Protein AF-A0A1A3CAV7-F1 (afdb_monomer_lite)

Structure (mmCIF, N/CA/C/O backbone):
data_AF-A0A1A3CAV7-F1
#
_entry.id   AF-A0A1A3CAV7-F1
#
loop_
_atom_site.group_PDB
_atom_site.id
_atom_site.type_symbol
_atom_site.label_atom_id
_atom_site.label_alt_id
_atom_site.label_comp_id
_atom_site.label_asym_id
_atom_site.label_entity_id
_atom_site.label_seq_id
_atom_site.pdbx_PDB_ins_code
_atom_site.Cartn_x
_atom_site.Cartn_y
_atom_site.Cartn_z
_atom_site.occupancy
_atom_site.B_iso_or_equiv
_atom_site.auth_seq_id
_atom_site.auth_comp_id
_atom_site.auth_asym_id
_atom_site.auth_atom_id
_atom_site.pdbx_PDB_model_num
ATOM 1 N N . MET A 1 1 ? 12.077 27.357 -61.822 1.00 51.44 1 MET A N 1
ATOM 2 C CA . MET A 1 1 ? 11.853 26.065 -61.141 1.00 51.44 1 MET A CA 1
ATOM 3 C C . MET A 1 1 ? 12.566 26.152 -59.803 1.00 51.44 1 MET A C 1
ATOM 5 O O . MET A 1 1 ? 13.786 26.210 -59.798 1.00 51.44 1 MET A O 1
ATOM 9 N N . THR A 1 2 ? 11.830 26.302 -58.704 1.00 53.34 2 THR A N 1
ATOM 10 C CA . THR A 1 2 ? 12.417 26.511 -57.371 1.00 53.34 2 THR A CA 1
ATOM 11 C C . THR A 1 2 ? 12.354 25.191 -56.614 1.00 53.34 2 THR A C 1
ATOM 13 O O . THR A 1 2 ? 11.265 24.726 -56.294 1.00 53.34 2 THR A O 1
ATOM 16 N N . SER A 1 3 ? 13.504 24.560 -56.380 1.00 61.09 3 SER A N 1
ATOM 17 C CA . SER A 1 3 ? 13.587 23.322 -55.601 1.00 61.09 3 SER A CA 1
ATOM 18 C C . SER A 1 3 ? 13.583 23.654 -54.111 1.00 61.09 3 SER A C 1
ATOM 20 O O . SER A 1 3 ? 14.544 24.220 -53.593 1.00 61.09 3 SER A O 1
ATOM 22 N N . THR A 1 4 ? 12.502 23.303 -53.419 1.00 71.06 4 THR A N 1
ATOM 23 C CA . THR A 1 4 ? 12.422 23.360 -51.956 1.00 71.06 4 THR A CA 1
ATOM 24 C C . THR A 1 4 ? 13.289 22.248 -51.374 1.00 71.06 4 THR A C 1
ATOM 26 O O . THR A 1 4 ? 12.948 21.072 -51.473 1.00 71.06 4 THR A O 1
ATOM 29 N N . ASN A 1 5 ? 14.431 22.609 -50.790 1.00 73.25 5 ASN A N 1
ATOM 30 C CA . ASN A 1 5 ? 15.290 21.677 -50.067 1.00 73.25 5 ASN A CA 1
ATOM 31 C C . ASN A 1 5 ? 14.839 21.645 -48.599 1.00 73.25 5 ASN A C 1
ATOM 33 O O . ASN A 1 5 ? 15.163 22.543 -47.822 1.00 73.25 5 ASN A O 1
ATOM 37 N N . THR A 1 6 ? 14.012 20.663 -48.239 1.00 79.69 6 THR A N 1
ATOM 38 C CA . THR A 1 6 ? 13.597 20.447 -46.848 1.00 79.69 6 THR A CA 1
ATOM 39 C C . THR A 1 6 ? 14.679 19.638 -46.128 1.00 79.69 6 THR A C 1
ATOM 41 O O . THR A 1 6 ? 15.003 18.541 -46.588 1.00 79.69 6 THR A O 1
ATOM 44 N N . PRO A 1 7 ? 15.243 20.137 -45.012 1.00 79.88 7 PRO A N 1
ATOM 45 C CA . PRO A 1 7 ? 16.264 19.405 -44.277 1.00 79.88 7 PRO A CA 1
ATOM 46 C C . PRO A 1 7 ? 15.697 18.096 -43.697 1.00 79.88 7 PRO A C 1
ATOM 48 O O . PRO A 1 7 ? 14.523 18.055 -43.314 1.00 79.88 7 PRO A O 1
ATOM 51 N N . PRO A 1 8 ? 16.510 17.026 -43.609 1.00 80.19 8 PRO A N 1
ATOM 52 C CA . PRO A 1 8 ? 16.079 15.756 -43.037 1.00 80.19 8 PRO A CA 1
ATOM 53 C C . PRO A 1 8 ? 15.606 15.931 -41.592 1.00 80.19 8 PRO A C 1
ATOM 55 O O . PRO A 1 8 ? 16.220 16.661 -40.811 1.00 80.19 8 PRO A O 1
ATOM 58 N N . ALA A 1 9 ? 14.526 15.239 -41.227 1.00 81.75 9 ALA A N 1
ATOM 59 C CA . ALA A 1 9 ? 14.020 15.235 -39.860 1.00 81.75 9 ALA A CA 1
ATOM 60 C C . ALA A 1 9 ? 15.075 14.686 -38.883 1.00 81.75 9 ALA A C 1
ATOM 62 O O . ALA A 1 9 ? 15.765 13.708 -39.179 1.00 81.75 9 ALA A O 1
ATOM 63 N N . ALA A 1 10 ? 15.186 15.317 -37.710 1.00 83.06 10 ALA A N 1
ATOM 64 C CA . ALA A 1 10 ? 16.113 14.892 -36.669 1.00 83.06 10 ALA A CA 1
ATOM 65 C C . ALA A 1 10 ? 15.780 13.468 -36.176 1.00 83.06 10 ALA A C 1
ATOM 67 O O . ALA A 1 10 ? 14.600 13.112 -36.083 1.00 83.06 10 ALA A O 1
ATOM 68 N N . PRO A 1 11 ? 16.794 12.651 -35.840 1.00 83.44 11 PRO A N 1
ATOM 69 C CA . PRO A 1 11 ? 16.563 11.302 -35.347 1.00 83.44 11 PRO A CA 1
ATOM 70 C C . PRO A 1 11 ? 15.804 11.322 -34.009 1.00 83.44 11 PRO A C 1
ATOM 72 O O . PRO A 1 11 ? 16.000 12.233 -33.196 1.00 83.44 11 PRO A O 1
ATOM 75 N N . PRO A 1 12 ? 14.946 10.317 -33.757 1.00 81.94 12 PRO A N 1
ATOM 76 C CA . PRO A 1 12 ? 14.191 10.227 -32.517 1.00 81.94 12 PRO A CA 1
ATOM 77 C C . PRO A 1 12 ? 15.129 10.089 -31.305 1.00 81.94 12 PRO A C 1
ATOM 79 O O . PRO A 1 12 ? 16.187 9.458 -31.407 1.00 81.94 12 PRO A O 1
ATOM 82 N N . PRO A 1 13 ? 14.753 10.655 -30.143 1.00 84.12 13 PRO A N 1
ATOM 83 C CA . PRO A 1 13 ? 15.582 10.595 -28.951 1.00 84.12 13 PRO A CA 1
ATOM 84 C C . PRO A 1 13 ? 15.742 9.146 -28.455 1.00 84.12 13 PRO A C 1
ATOM 86 O O . PRO A 1 13 ? 14.815 8.339 -28.571 1.00 84.12 13 PRO A O 1
ATOM 89 N N . PRO A 1 14 ? 16.897 8.802 -27.860 1.00 83.50 14 PRO A N 1
ATOM 90 C CA . PRO A 1 14 ? 17.146 7.461 -27.352 1.00 83.50 14 PRO A CA 1
ATOM 91 C C . PRO A 1 14 ? 16.186 7.112 -26.208 1.00 83.50 14 PRO A C 1
ATOM 93 O O . PRO A 1 14 ? 16.001 7.879 -25.260 1.00 83.50 14 PRO A O 1
ATOM 96 N N . ALA A 1 15 ? 15.592 5.919 -26.277 1.00 82.94 15 ALA A N 1
ATOM 97 C CA . ALA A 1 15 ? 14.697 5.415 -25.243 1.00 82.94 15 ALA A CA 1
ATOM 98 C C . ALA A 1 15 ? 15.462 5.169 -23.931 1.00 82.94 15 ALA A C 1
ATOM 100 O O . ALA A 1 15 ? 16.437 4.413 -23.896 1.00 82.94 15 ALA A O 1
ATOM 101 N N . ARG A 1 16 ? 15.003 5.778 -22.830 1.00 82.56 16 ARG A N 1
ATOM 102 C CA . ARG A 1 16 ? 15.568 5.543 -21.494 1.00 82.56 16 ARG A CA 1
ATOM 103 C C . ARG A 1 16 ? 15.116 4.172 -21.000 1.00 82.56 16 ARG A C 1
ATOM 105 O O . ARG A 1 16 ? 13.947 3.972 -20.691 1.00 82.56 16 ARG A O 1
ATOM 112 N N . ARG A 1 17 ? 16.045 3.221 -20.936 1.00 83.88 17 ARG A N 1
ATOM 113 C CA . ARG A 1 17 ? 15.803 1.893 -20.364 1.00 83.88 17 ARG A CA 1
ATOM 114 C C . ARG A 1 17 ? 16.171 1.924 -18.886 1.00 83.88 17 ARG A C 1
ATOM 116 O O . ARG A 1 17 ? 17.290 2.290 -18.536 1.00 83.88 17 ARG A O 1
ATOM 123 N N . HIS A 1 18 ? 15.228 1.573 -18.022 1.00 84.19 18 HIS A N 1
ATOM 124 C CA . HIS A 1 18 ? 15.480 1.448 -16.590 1.00 84.19 18 HIS A CA 1
ATOM 125 C C . HIS A 1 18 ? 15.964 0.036 -16.267 1.00 84.19 18 HIS A C 1
ATOM 127 O O . HIS A 1 18 ? 15.470 -0.941 -16.827 1.00 84.19 18 HIS A O 1
ATOM 133 N N . SER A 1 19 ? 16.951 -0.066 -15.375 1.00 84.31 19 SER A N 1
ATOM 134 C CA . SER A 1 19 ? 17.439 -1.357 -14.889 1.00 84.31 19 SER A CA 1
ATOM 135 C C . SER A 1 19 ? 16.353 -2.038 -14.058 1.00 84.31 19 SER A C 1
ATOM 137 O O . SER A 1 19 ? 15.740 -1.397 -13.202 1.00 84.31 19 SER A O 1
ATOM 139 N N . THR A 1 20 ? 16.150 -3.342 -14.262 1.00 90.50 20 THR A N 1
ATOM 140 C CA . THR A 1 20 ? 15.205 -4.157 -13.482 1.00 90.50 20 THR A CA 1
ATOM 141 C C . THR A 1 20 ? 15.437 -4.004 -11.982 1.00 90.50 20 THR A C 1
ATOM 143 O O . THR A 1 20 ? 14.480 -3.895 -11.224 1.00 90.50 20 THR A O 1
ATOM 146 N N . GLY A 1 21 ? 16.698 -3.900 -11.549 1.00 90.94 21 GLY A N 1
ATOM 147 C CA . GLY A 1 21 ? 17.030 -3.692 -10.138 1.00 90.94 21 GLY A CA 1
ATOM 148 C C . GLY A 1 21 ? 16.480 -2.378 -9.577 1.00 90.94 21 GLY A C 1
ATOM 149 O O . GLY A 1 21 ? 16.001 -2.351 -8.449 1.00 90.94 21 GLY A O 1
ATOM 150 N N . VAL A 1 22 ? 16.468 -1.306 -10.376 1.00 93.50 22 VAL A N 1
ATOM 151 C CA . VAL A 1 22 ? 15.898 -0.010 -9.968 1.00 93.50 22 VAL A CA 1
ATOM 152 C C . VAL A 1 22 ? 14.382 -0.109 -9.843 1.00 93.50 22 VAL A C 1
ATOM 154 O O . VAL A 1 22 ? 13.818 0.397 -8.879 1.00 93.50 22 VAL A O 1
ATOM 157 N N . VAL A 1 23 ? 13.723 -0.798 -10.776 1.00 93.56 23 VAL A N 1
ATOM 158 C CA . VAL A 1 23 ? 12.266 -1.002 -10.734 1.00 93.56 23 VAL A CA 1
ATOM 159 C C . VAL A 1 23 ? 11.870 -1.833 -9.513 1.00 93.56 23 VAL A C 1
ATOM 161 O O . VAL A 1 23 ? 10.962 -1.453 -8.776 1.00 93.56 23 VAL A O 1
ATOM 164 N N . VAL A 1 24 ? 12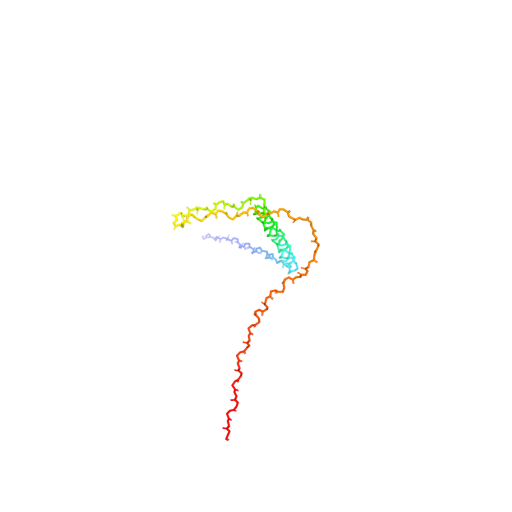.583 -2.931 -9.257 1.00 95.56 24 VAL A N 1
ATOM 165 C CA . VAL A 1 24 ? 12.345 -3.793 -8.091 1.00 95.56 24 VAL A CA 1
ATOM 166 C C . VAL A 1 24 ? 12.630 -3.043 -6.788 1.00 95.56 24 VAL A C 1
ATOM 168 O O . VAL A 1 24 ? 11.824 -3.102 -5.861 1.00 95.56 24 VAL A O 1
ATOM 171 N N . GLY A 1 25 ? 13.730 -2.289 -6.725 1.00 96.50 25 GLY A N 1
ATOM 172 C CA . GLY A 1 25 ? 14.079 -1.476 -5.560 1.00 96.50 25 GLY A CA 1
ATOM 173 C C . GLY A 1 25 ? 13.034 -0.400 -5.263 1.00 96.50 25 GLY A C 1
ATOM 174 O O . GLY A 1 25 ? 12.597 -0.269 -4.121 1.00 96.50 25 GLY A O 1
ATOM 175 N N . ALA A 1 26 ? 12.571 0.317 -6.290 1.00 95.75 26 ALA A N 1
ATOM 176 C CA . ALA A 1 26 ? 11.504 1.304 -6.152 1.00 95.75 26 ALA A CA 1
ATOM 177 C C . ALA A 1 26 ? 10.185 0.662 -5.689 1.00 95.75 26 ALA A C 1
ATOM 179 O O . ALA A 1 26 ? 9.507 1.211 -4.821 1.00 95.75 26 ALA A O 1
ATOM 180 N N . GLY A 1 27 ? 9.851 -0.523 -6.212 1.00 95.94 27 GLY A N 1
ATOM 181 C CA . GLY A 1 27 ? 8.680 -1.288 -5.782 1.00 95.94 27 GLY A CA 1
ATOM 182 C C . GLY A 1 27 ? 8.741 -1.683 -4.304 1.00 95.94 27 GLY A C 1
ATOM 183 O O . GLY A 1 27 ? 7.784 -1.454 -3.568 1.00 95.94 27 GLY A O 1
ATOM 184 N N . LEU A 1 28 ? 9.879 -2.213 -3.846 1.00 97.38 28 LEU A N 1
ATOM 185 C CA . LEU A 1 28 ? 10.081 -2.586 -2.441 1.00 97.38 28 LEU A CA 1
ATOM 186 C C . LEU A 1 28 ? 10.050 -1.377 -1.503 1.00 97.38 28 LEU A C 1
ATOM 188 O O . LEU A 1 28 ? 9.426 -1.444 -0.444 1.00 97.38 28 LEU A O 1
ATOM 192 N N . ALA A 1 29 ? 10.676 -0.268 -1.896 1.00 97.38 29 ALA A N 1
ATOM 193 C CA . ALA A 1 29 ? 10.641 0.967 -1.120 1.00 97.38 29 ALA A CA 1
ATOM 194 C C . ALA A 1 29 ? 9.206 1.504 -0.987 1.00 97.38 29 ALA A C 1
ATOM 196 O O . ALA A 1 29 ? 8.772 1.847 0.114 1.00 97.38 29 ALA A O 1
ATOM 197 N N . GLY A 1 30 ? 8.448 1.515 -2.089 1.00 96.50 30 GLY A N 1
ATOM 198 C CA . GLY A 1 30 ? 7.036 1.897 -2.084 1.00 96.50 30 GLY A CA 1
ATOM 199 C C . GLY A 1 30 ? 6.184 0.981 -1.205 1.00 96.50 30 GLY A C 1
ATOM 200 O O . GLY A 1 30 ? 5.360 1.469 -0.433 1.00 96.50 30 GLY A O 1
ATOM 201 N N . LEU A 1 31 ? 6.420 -0.333 -1.256 1.00 97.31 31 LEU A N 1
ATOM 202 C CA . LEU A 1 31 ? 5.720 -1.307 -0.419 1.00 97.31 31 LEU A CA 1
ATOM 203 C C . LEU A 1 31 ? 6.003 -1.086 1.070 1.00 97.31 31 LEU A C 1
ATOM 205 O O . LEU A 1 31 ? 5.067 -1.062 1.868 1.00 97.31 31 LEU A O 1
ATOM 209 N N . ALA A 1 32 ? 7.266 -0.883 1.447 1.00 97.50 32 ALA A N 1
ATOM 210 C CA . ALA A 1 32 ? 7.643 -0.619 2.834 1.00 97.50 32 ALA A CA 1
ATOM 211 C C . ALA A 1 32 ? 7.001 0.675 3.359 1.00 97.50 32 ALA A C 1
ATOM 213 O O . ALA A 1 32 ? 6.448 0.696 4.460 1.00 97.50 32 ALA A O 1
ATOM 214 N N . LEU A 1 33 ? 7.015 1.737 2.548 1.00 97.50 33 LEU A N 1
ATOM 215 C CA . LEU A 1 33 ? 6.404 3.014 2.907 1.00 97.50 33 LEU A CA 1
ATOM 216 C C . LEU A 1 33 ? 4.877 2.897 3.036 1.00 97.50 33 LEU A C 1
ATOM 218 O O . LEU A 1 33 ? 4.297 3.404 3.996 1.00 97.50 33 LEU A O 1
ATOM 222 N N . GLY A 1 34 ? 4.229 2.187 2.109 1.00 96.00 34 GLY A N 1
ATOM 223 C CA . GLY A 1 34 ? 2.791 1.921 2.155 1.00 96.00 34 GLY A CA 1
ATOM 224 C C . GLY A 1 34 ? 2.387 1.104 3.383 1.00 96.00 34 GLY A C 1
ATOM 225 O O . GLY A 1 34 ? 1.410 1.442 4.051 1.00 96.00 34 GLY A O 1
ATOM 226 N N . ALA A 1 35 ? 3.168 0.079 3.731 1.00 96.25 35 ALA A N 1
ATOM 227 C CA . ALA A 1 35 ? 2.941 -0.724 4.929 1.00 96.25 35 ALA A CA 1
ATOM 228 C C . ALA A 1 35 ? 3.065 0.115 6.212 1.00 96.25 35 ALA A C 1
ATOM 230 O O . ALA A 1 35 ? 2.198 0.037 7.084 1.00 96.25 35 ALA A O 1
ATOM 231 N N . ALA A 1 36 ? 4.093 0.964 6.307 1.00 95.50 36 ALA A N 1
ATOM 232 C CA . ALA A 1 36 ? 4.270 1.871 7.439 1.00 95.50 36 ALA A CA 1
ATOM 23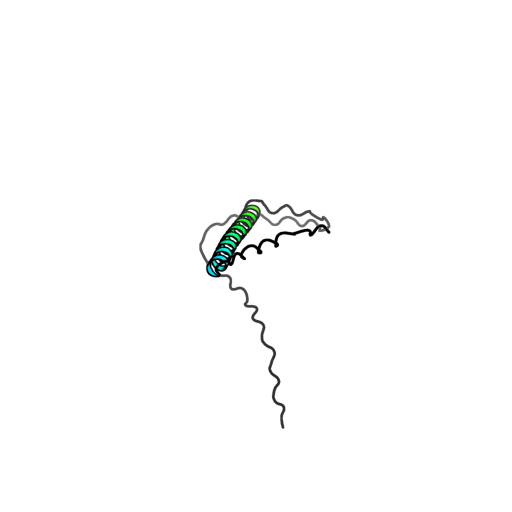3 C C . ALA A 1 36 ? 3.100 2.861 7.568 1.00 95.50 36 ALA A C 1
ATOM 235 O O . ALA A 1 36 ? 2.572 3.057 8.664 1.00 95.50 36 ALA A O 1
ATOM 236 N N . ALA A 1 37 ? 2.649 3.437 6.450 1.00 95.50 37 ALA A N 1
ATOM 237 C CA . ALA A 1 37 ? 1.503 4.341 6.431 1.00 95.50 37 ALA A CA 1
ATOM 238 C C . ALA A 1 37 ? 0.209 3.638 6.876 1.00 95.50 37 ALA A C 1
ATOM 240 O O . ALA A 1 37 ? -0.509 4.156 7.731 1.00 95.50 37 ALA A O 1
ATOM 241 N N . ALA A 1 38 ? -0.072 2.439 6.359 1.00 95.88 38 ALA A N 1
ATOM 242 C CA . ALA A 1 38 ? -1.250 1.662 6.746 1.00 95.88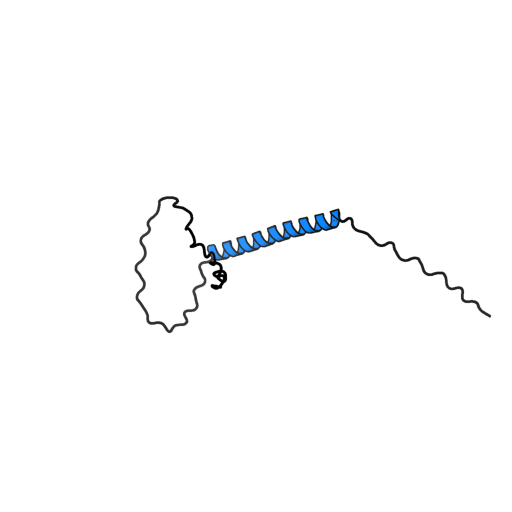 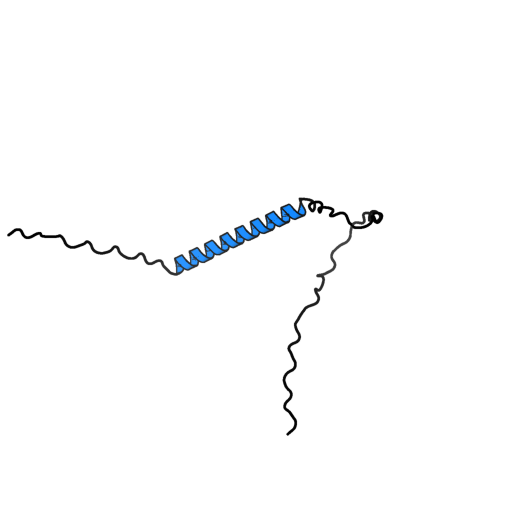38 ALA A CA 1
ATOM 243 C C . ALA A 1 38 ? -1.235 1.293 8.238 1.00 95.88 38 ALA A C 1
ATOM 245 O O . ALA A 1 38 ? -2.261 1.406 8.917 1.00 95.88 38 ALA A O 1
ATOM 246 N N . PHE A 1 39 ? -0.072 0.900 8.764 1.00 92.19 39 PHE A N 1
ATOM 247 C CA . PHE A 1 39 ? 0.093 0.605 10.184 1.00 92.19 39 PHE A CA 1
ATOM 248 C C . PHE A 1 39 ? -0.145 1.848 11.049 1.00 92.19 39 PHE A C 1
ATOM 250 O O . PHE A 1 39 ? -0.889 1.775 12.026 1.00 92.19 39 PHE A O 1
ATOM 257 N N . ALA A 1 40 ? 0.407 3.001 10.660 1.00 95.44 40 ALA A N 1
ATOM 258 C CA . ALA A 1 40 ? 0.197 4.264 11.365 1.00 95.44 40 ALA A CA 1
ATOM 259 C C . ALA A 1 40 ? -1.283 4.678 11.377 1.00 95.44 40 ALA A C 1
ATOM 261 O O . ALA A 1 40 ? -1.812 5.027 12.431 1.00 95.44 40 ALA A O 1
ATOM 262 N N . VAL A 1 41 ? -1.976 4.582 10.237 1.00 94.94 41 VAL A N 1
ATOM 263 C CA . VAL A 1 41 ? -3.413 4.891 10.146 1.00 94.94 41 VAL A CA 1
ATOM 264 C C . VAL A 1 41 ? -4.228 3.937 11.017 1.00 94.94 41 VAL A C 1
ATOM 266 O O . VAL A 1 41 ? -5.077 4.381 11.785 1.00 94.94 41 VAL A O 1
ATOM 269 N N . THR A 1 42 ? -3.954 2.636 10.952 1.00 90.19 42 THR A N 1
ATOM 270 C CA . THR A 1 42 ? -4.682 1.629 11.740 1.00 90.19 42 THR A CA 1
ATOM 271 C C . THR A 1 42 ? -4.449 1.819 13.239 1.00 90.19 42 THR A C 1
ATOM 273 O O . THR A 1 42 ? -5.404 1.823 14.017 1.00 90.19 42 THR A O 1
ATOM 276 N N . GLY A 1 43 ? -3.197 2.045 13.644 1.00 88.69 43 GLY A N 1
ATOM 277 C CA . GLY A 1 43 ? -2.833 2.346 15.027 1.00 88.69 43 GLY A CA 1
ATOM 278 C C . GLY A 1 43 ? -3.488 3.633 15.528 1.00 88.69 43 GLY A C 1
ATOM 279 O O . GLY A 1 43 ? -4.004 3.668 16.646 1.00 88.69 43 GLY A O 1
ATOM 280 N N . LEU A 1 44 ? -3.558 4.667 14.687 1.00 89.31 44 LEU A N 1
ATOM 281 C CA . LEU A 1 44 ? -4.252 5.912 15.007 1.00 89.31 44 LEU A CA 1
ATOM 282 C C . LEU A 1 44 ? -5.761 5.695 15.172 1.00 89.31 44 LEU A C 1
ATOM 284 O O . LEU A 1 44 ? -6.331 6.146 16.162 1.00 89.31 44 LEU A O 1
ATOM 288 N N . VAL A 1 45 ? -6.410 4.969 14.257 1.00 84.00 45 VAL A N 1
ATOM 289 C CA . VAL A 1 45 ? -7.849 4.655 14.342 1.00 84.00 45 VAL A CA 1
ATOM 290 C C . VAL A 1 45 ? -8.158 3.867 15.610 1.00 84.00 45 VAL A C 1
ATOM 292 O O . VAL A 1 45 ? -9.115 4.190 16.314 1.00 84.00 45 VAL A O 1
ATOM 295 N N . PHE A 1 46 ? -7.341 2.865 15.933 1.00 82.38 46 PHE A N 1
ATOM 296 C CA . PHE A 1 46 ? -7.474 2.115 17.177 1.00 82.38 46 PHE A CA 1
ATOM 297 C C . PHE A 1 46 ? -7.324 3.032 18.394 1.00 82.38 46 PHE A C 1
ATOM 299 O O . PHE A 1 46 ? -8.159 2.999 19.293 1.00 82.38 46 PHE A O 1
ATOM 306 N N . THR A 1 47 ? -6.323 3.913 18.384 1.00 80.19 47 THR A N 1
ATOM 307 C CA . THR A 1 47 ? -6.107 4.893 19.457 1.00 80.19 47 THR A CA 1
ATOM 308 C C . THR A 1 47 ? -7.324 5.795 19.640 1.00 80.19 47 THR A C 1
ATOM 310 O O . THR A 1 47 ? -7.796 5.955 20.760 1.00 80.19 47 THR A O 1
ATOM 313 N N . VAL A 1 48 ? -7.901 6.314 18.554 1.00 79.62 48 VAL A N 1
ATOM 314 C CA . VAL A 1 48 ? -9.130 7.120 18.595 1.00 79.62 48 VAL A CA 1
ATOM 315 C C . VAL A 1 48 ? -10.295 6.311 19.168 1.00 79.62 48 VAL A C 1
ATOM 317 O O . VAL A 1 48 ? -11.025 6.823 20.003 1.00 79.62 48 VAL A O 1
ATOM 320 N N . ARG A 1 49 ? -10.470 5.045 18.774 1.00 76.38 49 ARG A N 1
ATOM 321 C CA . ARG A 1 49 ? -11.552 4.183 19.288 1.00 76.38 49 ARG A CA 1
ATOM 322 C C . ARG A 1 49 ? -11.392 3.796 20.756 1.00 76.38 49 ARG A C 1
ATOM 324 O O . ARG A 1 49 ? -12.397 3.548 21.409 1.00 76.38 49 ARG A O 1
ATOM 331 N N . VAL A 1 50 ? -10.160 3.699 21.245 1.00 73.25 50 VAL A N 1
ATOM 332 C CA . VAL A 1 50 ? -9.880 3.365 22.647 1.00 73.25 50 VAL A CA 1
ATOM 333 C C . VAL A 1 50 ? -9.964 4.604 23.531 1.00 73.25 50 VAL A C 1
ATOM 335 O O . VAL A 1 50 ? -10.452 4.520 24.654 1.00 73.25 50 VAL A O 1
ATOM 338 N N . GLN A 1 51 ? -9.491 5.749 23.039 1.00 75.88 51 GLN A N 1
ATOM 339 C CA . GLN A 1 51 ? -9.476 6.986 23.815 1.00 75.88 51 GLN A CA 1
ATOM 340 C C . GLN A 1 51 ? -10.815 7.717 23.785 1.00 75.88 51 GLN A C 1
ATOM 342 O O . GLN A 1 51 ? -11.183 8.329 24.786 1.00 75.88 51 GLN A O 1
ATOM 347 N N . LEU A 1 52 ? -11.554 7.670 22.672 1.00 65.44 52 LEU A N 1
ATOM 348 C CA . LEU A 1 52 ? -12.911 8.196 22.654 1.00 65.44 52 LEU A CA 1
ATOM 349 C C . LEU A 1 52 ? -13.860 7.123 23.193 1.00 65.44 52 LEU A C 1
ATOM 351 O O . LEU A 1 52 ? -13.895 6.018 22.647 1.00 65.44 52 LEU A O 1
ATOM 355 N N . PRO A 1 53 ? -14.670 7.450 24.216 1.00 71.69 53 PRO A N 1
ATOM 356 C CA . PRO A 1 53 ? -15.777 6.605 24.625 1.00 71.69 53 PRO A CA 1
ATOM 357 C C . PRO A 1 53 ? -16.613 6.211 23.401 1.00 71.69 53 PRO A C 1
ATOM 359 O O . PRO A 1 53 ? -16.773 7.038 22.491 1.00 71.69 53 PRO A O 1
ATOM 362 N N . PRO A 1 54 ? -17.160 4.980 23.357 1.00 71.69 54 PRO A N 1
ATOM 363 C CA . PRO A 1 54 ? -18.082 4.586 22.306 1.00 71.69 54 PRO A CA 1
ATOM 364 C C . PRO A 1 54 ? -19.131 5.686 22.135 1.00 71.69 54 PRO A C 1
ATOM 366 O O . PRO A 1 54 ? -19.698 6.124 23.144 1.00 71.69 54 PRO A O 1
ATOM 369 N N . PRO A 1 55 ? -19.364 6.179 20.905 1.00 69.25 55 PRO A N 1
ATOM 370 C CA . PRO A 1 55 ? -20.365 7.206 20.699 1.00 69.25 55 PRO A CA 1
ATOM 371 C C . PRO A 1 55 ? -21.689 6.688 21.271 1.00 69.25 55 PRO A C 1
ATOM 373 O O . PRO A 1 55 ? -22.050 5.539 20.990 1.00 69.25 55 PRO A O 1
ATOM 376 N N . PRO A 1 56 ? -22.389 7.486 22.095 1.00 73.62 56 PRO A N 1
ATOM 377 C CA . PRO A 1 56 ? -23.688 7.102 22.613 1.00 73.62 56 PRO A CA 1
ATOM 378 C C . PRO A 1 56 ? -24.580 6.726 21.433 1.00 73.62 56 PRO A C 1
ATOM 380 O O . PRO A 1 56 ? -24.812 7.543 20.540 1.00 73.62 56 PRO A O 1
ATOM 383 N N . TYR A 1 57 ? -25.020 5.469 21.385 1.00 57.41 57 TYR A N 1
ATOM 384 C CA . TYR A 1 57 ? -25.874 5.013 20.298 1.00 57.41 57 TYR A CA 1
ATOM 385 C C . TYR A 1 57 ? -27.169 5.831 20.296 1.00 57.41 57 TYR A C 1
ATOM 387 O O . TYR A 1 57 ? -27.737 6.057 21.376 1.00 57.41 57 TYR A O 1
ATOM 395 N N . PRO A 1 58 ? -27.661 6.252 19.113 1.00 67.56 58 PRO A N 1
ATOM 396 C CA . PRO A 1 58 ? -28.980 6.847 19.007 1.00 67.56 58 PRO A CA 1
ATOM 397 C C . PRO A 1 58 ? -29.990 5.856 19.582 1.00 67.56 58 PRO A C 1
ATOM 399 O O . PRO A 1 58 ? -30.141 4.732 19.102 1.00 67.56 58 PRO A O 1
ATOM 402 N N . GLN A 1 59 ? -30.634 6.276 20.667 1.00 66.38 59 GLN A N 1
ATOM 403 C CA . GLN A 1 59 ? -31.697 5.535 21.319 1.00 66.38 59 GLN A CA 1
ATOM 404 C C . GLN A 1 59 ? -32.903 5.602 20.372 1.00 66.38 59 GLN A C 1
ATOM 406 O O . GLN A 1 59 ? -33.721 6.518 20.464 1.00 66.38 59 GLN A O 1
ATOM 411 N N . PHE A 1 60 ? -33.012 4.681 19.415 1.00 53.09 60 PHE A N 1
ATOM 412 C CA . PHE A 1 60 ? -34.279 4.473 18.717 1.00 53.09 60 PHE A CA 1
ATOM 413 C C . PHE A 1 60 ? -35.233 3.827 19.722 1.00 53.09 60 PHE A C 1
ATOM 415 O O . PHE A 1 60 ? -35.299 2.612 19.882 1.00 53.09 60 PHE A O 1
ATOM 422 N N . SER A 1 61 ? -35.878 4.695 20.499 1.00 56.69 61 SER A N 1
ATOM 423 C CA . SER A 1 61 ? -36.757 4.343 21.601 1.00 56.69 61 SER A CA 1
ATOM 424 C C . SER A 1 61 ? -37.993 3.626 21.067 1.00 56.69 61 SER A C 1
ATOM 426 O O . SER A 1 61 ? -38.887 4.237 20.486 1.00 56.69 61 SER A O 1
ATOM 428 N N . SER A 1 62 ? -38.026 2.306 21.232 1.00 57.12 62 SER A N 1
ATOM 429 C CA . SER A 1 62 ? -39.243 1.480 21.195 1.00 57.12 62 SER A CA 1
ATOM 430 C C . SER A 1 62 ? -39.100 0.218 22.058 1.00 57.12 62 SER A C 1
ATOM 432 O O . SER A 1 62 ? -39.806 -0.762 21.846 1.00 57.12 62 SER A O 1
ATOM 434 N N . THR A 1 63 ? -38.186 0.210 23.033 1.00 58.00 63 THR A N 1
ATOM 435 C CA . THR A 1 63 ? -37.992 -0.929 23.941 1.00 58.00 63 THR A CA 1
ATOM 436 C C . THR A 1 63 ? -38.328 -0.531 25.379 1.00 58.00 63 THR A C 1
ATOM 438 O O . THR A 1 63 ? -37.794 0.475 25.851 1.00 58.00 63 THR A O 1
ATOM 441 N N . PRO A 1 64 ? -39.212 -1.279 26.072 1.00 54.28 64 PRO A N 1
ATOM 442 C CA . PRO A 1 64 ? -39.648 -0.975 27.432 1.00 54.28 64 PRO A CA 1
ATOM 443 C C . PRO A 1 64 ? -38.471 -0.825 28.398 1.00 54.28 64 PRO A C 1
ATOM 445 O O . PRO A 1 64 ? -37.506 -1.585 28.343 1.00 54.28 64 PRO A O 1
ATOM 448 N N . SER A 1 65 ? -38.581 0.161 29.288 1.00 51.34 65 SER A N 1
ATOM 449 C CA . SER A 1 65 ? -37.598 0.480 30.322 1.00 51.34 65 SER A CA 1
ATOM 450 C C . SER A 1 65 ? -37.427 -0.701 31.285 1.00 51.34 65 SER A C 1
ATOM 452 O O . SER A 1 65 ? -38.289 -0.949 32.127 1.00 51.34 65 SER A O 1
ATOM 454 N N . TYR A 1 66 ? -36.325 -1.440 31.155 1.00 54.47 66 TYR A N 1
ATOM 455 C CA . TYR A 1 66 ? -35.857 -2.348 32.200 1.00 54.47 66 TYR A CA 1
ATOM 456 C C . TYR A 1 66 ? -34.944 -1.575 33.161 1.00 54.47 66 TYR A C 1
ATOM 458 O O . TYR A 1 66 ? -34.159 -0.736 32.707 1.00 54.47 66 TYR A O 1
ATOM 466 N N . PRO A 1 67 ? -35.028 -1.828 34.480 1.00 59.06 67 PRO A N 1
ATOM 467 C CA . PRO A 1 67 ? -34.162 -1.168 35.446 1.00 59.06 67 PRO A CA 1
ATOM 468 C C . PRO A 1 67 ? -32.687 -1.502 35.164 1.00 59.06 67 PRO A C 1
ATOM 470 O O . PRO A 1 67 ? -32.380 -2.624 34.747 1.00 59.06 67 PRO A O 1
ATOM 473 N N . PRO A 1 68 ? -31.769 -0.543 35.377 1.00 64.12 68 PRO A N 1
ATOM 474 C CA . PRO A 1 68 ? -30.354 -0.754 35.114 1.00 64.12 68 PRO A CA 1
ATOM 475 C C . PRO A 1 68 ? -29.800 -1.874 36.011 1.00 64.12 68 PRO A C 1
ATOM 477 O O . PRO A 1 68 ? -30.161 -1.945 37.191 1.00 64.12 68 PRO A O 1
ATOM 480 N N . PRO A 1 69 ? -28.917 -2.745 35.488 1.00 60.66 69 PRO A N 1
ATOM 481 C CA . PRO A 1 69 ? -28.228 -3.725 36.314 1.00 60.66 69 PRO A CA 1
ATOM 482 C C . PRO A 1 69 ? -27.348 -3.013 37.361 1.00 60.66 69 PRO A C 1
ATOM 484 O O . PRO A 1 69 ? -26.817 -1.932 37.085 1.00 60.66 69 PRO A O 1
ATOM 487 N N . PRO A 1 70 ? -27.193 -3.589 38.567 1.00 55.72 70 PRO A N 1
ATOM 488 C CA . PRO A 1 70 ? -26.404 -2.983 39.633 1.00 55.72 70 PRO A CA 1
ATOM 489 C C . PRO A 1 70 ? -24.924 -2.843 39.230 1.00 55.72 70 PRO A C 1
ATOM 491 O O . PRO A 1 70 ? -24.423 -3.649 38.440 1.00 55.72 70 PRO A O 1
ATOM 494 N N . PRO A 1 71 ? -24.205 -1.838 39.766 1.00 51.09 71 PRO A N 1
ATOM 495 C CA . PRO A 1 71 ? -22.804 -1.606 39.433 1.00 51.09 71 PRO A CA 1
ATOM 496 C C . PRO A 1 71 ? -21.951 -2.816 39.830 1.00 51.09 71 PRO A C 1
ATOM 498 O O . PRO A 1 71 ? -21.981 -3.263 40.976 1.00 51.09 71 PRO A O 1
ATOM 501 N N . ALA A 1 72 ? -21.178 -3.344 38.879 1.00 55.66 72 ALA A N 1
ATOM 502 C CA . ALA A 1 72 ? -20.184 -4.369 39.159 1.00 55.66 72 ALA A CA 1
ATOM 503 C C . ALA A 1 72 ? -19.089 -3.767 40.053 1.00 55.66 72 ALA A C 1
ATOM 505 O O . ALA A 1 72 ? -18.356 -2.867 39.639 1.00 55.66 72 ALA A O 1
ATOM 506 N N . SER A 1 73 ? -19.010 -4.243 41.296 1.00 44.12 73 SER A N 1
ATOM 507 C CA . SER A 1 73 ? -17.970 -3.868 42.249 1.00 44.12 73 SER A CA 1
ATOM 508 C C . SER A 1 73 ? -16.579 -4.115 41.667 1.00 44.12 73 SER A C 1
ATOM 510 O O . SER A 1 73 ? -16.282 -5.188 41.145 1.00 44.12 73 SER A O 1
ATOM 512 N N . SER A 1 74 ? -15.724 -3.101 41.796 1.00 55.28 74 SER A N 1
ATOM 513 C CA . SER A 1 74 ? -14.301 -3.134 41.470 1.00 55.28 74 SER A CA 1
ATOM 514 C C . SER A 1 74 ? -13.617 -4.328 42.151 1.00 55.28 74 SER A C 1
ATOM 516 O O . SER A 1 74 ? -13.541 -4.375 43.380 1.00 55.28 74 SER A O 1
ATOM 518 N N . VAL A 1 75 ? -13.061 -5.246 41.361 1.00 45.16 75 VAL A N 1
ATOM 519 C CA . VAL A 1 75 ? -12.025 -6.177 41.816 1.00 45.16 75 VAL A CA 1
ATOM 520 C C . VAL A 1 75 ? -10.884 -6.126 40.806 1.00 45.16 75 VAL A C 1
ATOM 522 O O . VAL A 1 75 ? -11.044 -6.480 39.642 1.00 45.16 75 VAL A O 1
ATOM 525 N N . ALA A 1 76 ? -9.722 -5.694 41.272 1.00 42.75 76 ALA A N 1
ATOM 526 C CA . ALA A 1 76 ? -8.420 -6.032 40.706 1.00 42.75 76 ALA A CA 1
ATOM 527 C C . ALA A 1 76 ? -7.560 -6.575 41.868 1.00 42.75 76 ALA A C 1
ATOM 529 O O . ALA A 1 76 ? -7.872 -6.214 43.009 1.00 42.75 76 ALA A O 1
ATOM 530 N N . PRO A 1 77 ? -6.470 -7.355 41.663 1.00 57.56 77 PRO A N 1
ATOM 531 C CA . PRO A 1 77 ? -5.875 -7.891 40.418 1.00 57.56 77 PRO A CA 1
ATOM 532 C C . PRO A 1 77 ? -5.497 -9.409 40.484 1.00 57.56 77 PRO A C 1
ATOM 534 O O . PRO A 1 77 ? -5.404 -9.954 41.578 1.00 57.56 77 PRO A O 1
ATOM 537 N N . ALA A 1 78 ? -5.197 -10.083 39.351 1.00 42.00 78 ALA A N 1
ATOM 538 C CA . ALA A 1 78 ? -4.304 -11.277 39.257 1.00 42.00 78 ALA A CA 1
ATOM 539 C C . ALA A 1 78 ? -4.088 -11.766 37.789 1.00 42.00 78 ALA A C 1
ATOM 541 O O . ALA A 1 78 ? -4.893 -11.422 36.927 1.00 42.00 78 ALA A O 1
ATOM 542 N N . PRO A 1 79 ? -3.003 -12.519 37.475 1.00 47.47 79 PRO A N 1
ATOM 543 C CA . PRO A 1 79 ? -2.332 -12.541 36.166 1.00 47.47 79 PRO A CA 1
ATOM 544 C C . PRO A 1 79 ? -2.769 -13.655 35.187 1.00 47.47 79 PRO A C 1
ATOM 546 O O . PRO A 1 79 ? -3.375 -14.645 35.572 1.00 47.47 79 PRO A O 1
ATOM 549 N N . SER A 1 80 ? -2.387 -13.453 33.916 1.00 53.12 80 SER A N 1
ATOM 550 C CA . SER A 1 80 ? -2.285 -14.373 32.761 1.00 53.12 80 SER A CA 1
ATOM 551 C C . SER A 1 80 ? -2.894 -15.782 32.875 1.00 53.12 80 SER A C 1
ATOM 553 O O . SER A 1 80 ? -2.326 -16.670 33.510 1.00 53.12 80 SER A O 1
ATOM 555 N N . VAL A 1 81 ? -3.956 -16.027 32.098 1.00 46.41 81 VAL A N 1
ATOM 556 C CA . VAL A 1 81 ? -4.379 -17.372 31.684 1.00 46.41 81 VAL A CA 1
ATOM 557 C C . VAL A 1 81 ? -4.632 -17.358 30.176 1.00 46.41 81 VAL A C 1
ATOM 559 O O . VAL A 1 81 ? -5.669 -16.878 29.744 1.00 46.41 81 VAL A O 1
ATOM 562 N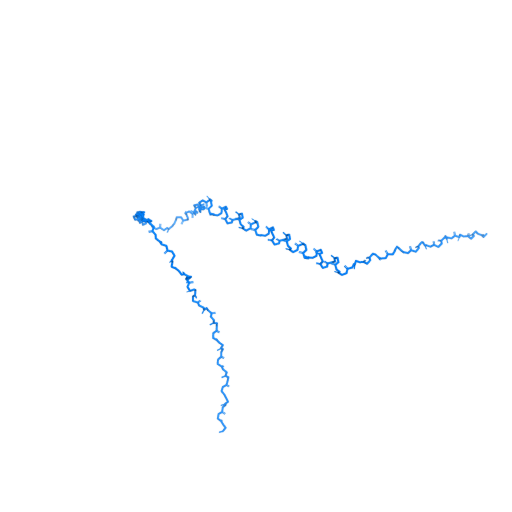 N . GLY A 1 82 ? -3.645 -17.849 29.418 1.00 48.06 82 GLY A N 1
ATOM 563 C CA . GLY A 1 82 ? -3.749 -18.588 28.147 1.00 48.06 82 GLY A CA 1
ATOM 564 C C . GLY A 1 82 ? -4.531 -18.008 26.947 1.00 48.06 82 GLY A C 1
ATOM 565 O O . GLY A 1 82 ? -5.559 -17.357 27.097 1.00 48.06 82 GLY A O 1
ATOM 566 N N . PRO A 1 83 ? -4.102 -18.294 25.701 1.00 49.06 83 PRO A N 1
ATOM 567 C CA . PRO A 1 83 ? -4.883 -17.943 24.520 1.00 49.06 83 PRO A CA 1
ATOM 568 C C . PRO A 1 83 ? -6.240 -18.661 24.552 1.00 49.06 83 PRO A C 1
ATOM 570 O O . PRO A 1 83 ? -6.309 -19.890 24.616 1.00 49.06 83 PRO A O 1
ATOM 573 N N . SER A 1 84 ? -7.320 -17.878 24.482 1.00 44.34 84 SER A N 1
ATOM 574 C CA . SER A 1 84 ? -8.661 -18.379 24.188 1.00 44.34 84 SER A CA 1
ATOM 575 C C . SER A 1 84 ? -8.591 -19.137 22.865 1.00 44.34 84 SER A C 1
ATOM 577 O O . SER A 1 84 ? -8.355 -18.554 21.804 1.00 44.34 84 SER A O 1
ATOM 579 N N . SER A 1 85 ? -8.700 -20.460 22.949 1.00 50.28 85 SER A N 1
ATOM 580 C CA . SER A 1 85 ? -8.747 -21.339 21.791 1.00 50.28 85 SER A CA 1
ATOM 581 C C . SER A 1 85 ? -10.051 -21.047 21.061 1.00 50.28 85 SER A C 1
ATOM 583 O O . SER A 1 85 ? -11.116 -21.507 21.467 1.00 50.28 85 SER A O 1
ATOM 585 N N . ALA A 1 86 ? -9.979 -20.236 20.007 1.00 60.44 86 ALA A N 1
ATOM 586 C CA . ALA A 1 86 ? -11.077 -20.111 19.066 1.00 60.44 86 ALA A CA 1
ATOM 587 C C . ALA A 1 86 ? -11.431 -21.522 18.556 1.00 60.44 86 ALA A C 1
ATOM 589 O O . ALA A 1 86 ? -10.514 -22.286 18.229 1.00 60.44 86 ALA A O 1
ATOM 590 N N . PRO A 1 87 ? -12.716 -21.909 18.484 1.00 59.91 87 PRO A N 1
ATOM 591 C CA . PRO A 1 87 ? -13.081 -23.165 17.852 1.00 59.91 87 PRO A CA 1
ATOM 592 C C . PRO A 1 87 ? -12.596 -23.121 16.400 1.00 59.91 87 PRO A C 1
ATOM 594 O O . PRO A 1 87 ? -12.994 -22.260 15.616 1.00 59.91 87 PRO A O 1
ATOM 597 N N . SER A 1 88 ? -11.671 -24.020 16.063 1.00 62.09 88 SER A N 1
ATOM 598 C CA . SER A 1 88 ? -11.151 -24.166 14.708 1.00 62.09 88 SER A CA 1
ATOM 599 C C . SER A 1 88 ? -12.288 -24.614 13.791 1.00 62.09 88 SER A C 1
ATOM 601 O O . SER A 1 88 ? -12.709 -25.766 13.834 1.00 62.09 88 SER A O 1
ATOM 603 N N . LEU A 1 89 ? -12.790 -23.700 12.958 1.00 62.88 89 LEU A N 1
ATOM 604 C CA . LEU A 1 89 ? -13.748 -23.983 11.887 1.00 62.88 89 LEU A CA 1
ATOM 605 C C . LEU A 1 89 ? -13.028 -24.630 10.698 1.00 62.88 89 LEU A C 1
ATOM 607 O O . LEU A 1 89 ? -13.015 -24.068 9.606 1.00 62.88 89 LEU A O 1
ATOM 611 N N . ILE A 1 90 ? -12.382 -25.781 10.901 1.00 70.62 90 ILE A N 1
ATOM 612 C CA . ILE A 1 90 ? -11.852 -26.558 9.776 1.00 70.62 90 ILE A CA 1
ATOM 613 C C . ILE A 1 90 ? -13.061 -27.186 9.073 1.00 70.62 90 ILE A C 1
ATOM 615 O O . ILE A 1 90 ? -13.756 -27.994 9.694 1.00 70.62 90 ILE A O 1
ATOM 619 N N . PRO A 1 91 ? -13.352 -26.838 7.808 1.00 72.25 91 PRO A N 1
ATOM 620 C CA . PRO A 1 91 ? -14.419 -27.493 7.071 1.00 72.25 91 PRO A CA 1
ATOM 621 C C . PRO A 1 91 ? -14.049 -28.963 6.854 1.00 72.25 91 PRO A C 1
ATOM 623 O O . PRO A 1 91 ? -12.970 -29.270 6.346 1.00 72.25 91 PRO A O 1
ATOM 626 N N . VAL A 1 92 ? -14.940 -29.876 7.241 1.00 78.69 92 VAL A N 1
ATOM 627 C CA . VAL A 1 92 ? -14.797 -31.303 6.930 1.00 78.69 92 VAL A CA 1
ATOM 628 C C . VAL A 1 92 ? -14.980 -31.490 5.418 1.00 78.69 92 VAL A C 1
ATOM 630 O O . VAL A 1 92 ? -15.990 -31.030 4.879 1.00 78.69 92 VAL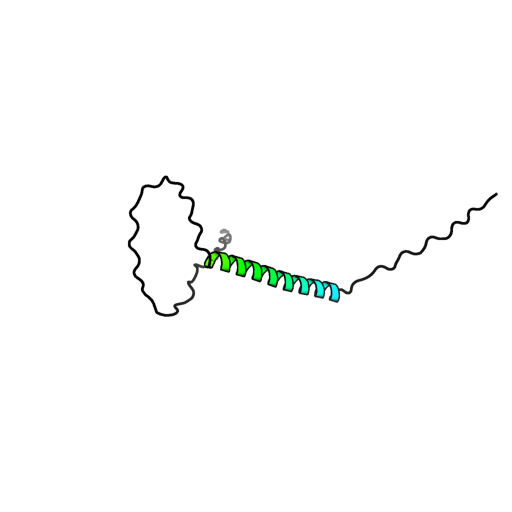 A O 1
ATOM 633 N N . PRO A 1 93 ? -14.032 -32.136 4.712 1.00 76.69 93 PRO A N 1
ATOM 634 C CA . PRO A 1 93 ? -14.190 -32.419 3.294 1.00 76.69 93 PRO A CA 1
ATOM 635 C C . PRO A 1 93 ? -15.327 -33.430 3.066 1.00 76.69 93 PRO A C 1
ATOM 637 O O . PRO A 1 93 ? -15.530 -34.328 3.889 1.00 76.69 93 PRO A O 1
ATOM 640 N N . PRO A 1 94 ? -16.078 -33.303 1.958 1.00 78.88 94 PRO A N 1
ATOM 641 C CA . PRO A 1 94 ? -17.178 -34.206 1.652 1.00 78.88 94 PRO A CA 1
ATOM 642 C C . PRO A 1 94 ? -16.681 -35.651 1.457 1.00 78.88 94 PRO A C 1
ATOM 644 O O . PRO A 1 94 ? -15.562 -35.858 0.977 1.00 78.88 94 PRO A O 1
ATOM 647 N N . PRO A 1 95 ? -17.499 -36.660 1.812 1.00 79.38 95 PRO A N 1
ATOM 648 C CA . PRO A 1 95 ? -17.133 -38.062 1.652 1.00 79.38 95 PRO A CA 1
ATOM 649 C C . PRO A 1 95 ? -16.903 -38.415 0.177 1.00 79.38 95 PRO A C 1
ATOM 651 O O . PRO A 1 95 ? -17.635 -37.975 -0.710 1.00 79.38 95 PRO A O 1
ATOM 654 N N . LEU A 1 96 ? -15.876 -39.229 -0.076 1.00 80.25 96 LEU A N 1
ATOM 655 C CA . LEU A 1 96 ? -15.559 -39.728 -1.412 1.00 80.25 96 LEU A CA 1
ATOM 656 C C . LEU A 1 96 ? -16.603 -40.770 -1.864 1.00 80.25 96 LEU A C 1
ATOM 658 O O . LEU A 1 96 ? -17.047 -41.573 -1.038 1.00 80.25 96 LEU A O 1
ATOM 662 N N . PRO A 1 97 ? -16.974 -40.808 -3.159 1.00 79.44 97 PRO A N 1
ATOM 663 C CA . PRO A 1 97 ? -17.866 -41.833 -3.696 1.00 79.44 97 PRO A CA 1
ATOM 664 C C . PRO A 1 97 ? -17.298 -43.239 -3.471 1.00 79.44 97 PRO A C 1
ATOM 666 O O . PRO A 1 97 ? -16.168 -43.534 -3.863 1.00 79.44 97 PRO A O 1
ATOM 669 N N . GLN A 1 98 ? -18.083 -44.114 -2.843 1.00 78.62 98 GLN A N 1
ATOM 670 C CA . GLN A 1 98 ? -17.715 -45.518 -2.671 1.00 78.62 98 GLN A CA 1
ATOM 671 C C . GLN A 1 98 ? -17.800 -46.256 -4.019 1.00 78.62 98 GLN A C 1
ATOM 673 O O . GLN A 1 98 ? -18.788 -46.081 -4.739 1.00 78.62 98 GLN A O 1
ATOM 678 N N . PRO A 1 99 ? -16.815 -47.103 -4.375 1.00 71.69 99 PRO A N 1
ATOM 679 C CA . PRO A 1 99 ? -16.961 -48.023 -5.495 1.00 71.69 99 PRO A CA 1
ATOM 680 C C . PRO A 1 99 ? -18.132 -48.972 -5.220 1.00 71.69 99 PRO A C 1
ATOM 682 O O . PRO A 1 99 ? -18.147 -49.667 -4.204 1.00 71.69 99 PRO A O 1
ATOM 685 N N . GLY A 1 100 ? -19.128 -48.964 -6.105 1.00 73.50 100 GLY A N 1
ATOM 686 C CA . GLY A 1 100 ? -20.297 -49.830 -5.990 1.00 73.50 100 GLY A CA 1
ATOM 687 C C . GLY A 1 100 ? -19.932 -51.321 -6.075 1.00 73.50 100 GLY A C 1
ATOM 688 O O . GLY A 1 100 ? -18.904 -51.668 -6.667 1.00 73.50 100 GLY A O 1
ATOM 689 N N . PRO A 1 101 ? -20.760 -52.208 -5.498 1.00 70.75 101 PRO A N 1
ATOM 690 C CA . PRO A 1 101 ? -20.572 -53.647 -5.626 1.00 70.75 101 PRO A CA 1
ATOM 691 C C . PRO A 1 101 ? -20.733 -54.068 -7.095 1.00 70.75 101 PRO A C 1
ATOM 693 O O . PRO A 1 101 ? -21.659 -53.624 -7.774 1.00 70.75 101 PRO A O 1
ATOM 696 N N . ARG A 1 102 ? -19.796 -54.891 -7.575 1.00 56.00 102 ARG A N 1
ATOM 697 C CA . ARG A 1 102 ? -19.905 -55.623 -8.844 1.00 56.00 102 ARG A CA 1
ATOM 698 C C . ARG A 1 102 ? -20.775 -56.856 -8.672 1.00 56.00 102 ARG A C 1
ATOM 700 O O . ARG A 1 102 ? -20.665 -57.479 -7.593 1.00 56.00 102 ARG A O 1
#

pLDDT: mean 73.48, std 16.6, range [42.0, 97.5]

Sequence (102 aa):
MTSTNTPPAAPPPPARRHSTGVVVGAGLAGLALGAAAAFAVTGLVFTVRVQLPPPPYPQFSSTPSYPPPPPASSVAPAPSVGPSSAPSLIPVPPPLPQPGPR

Radius of gyration: 34.87 Å; chains: 1; bounding box: 57×82×103 Å

Organism: Mycobacterium asiaticum (NCBI:txid1790)

Secondary structure (DSSP, 8-state):
-----PPPPPPPPPP-PPPHHHHHHHHHHHHHHHHHHHHHHHHHHHHHHHHSPPPPPP----S--PPPPPP------------------PPPPPPPPPPPP-

Foldseek 3Di:
DDDDDDDDDDDDDDDDDDDPVVVVVVVVVVVVVVVVVVVVVVVVVVVCPVVDDDPPPPCPPDDDDDPDDDDDDDDDDDDDDDDPPDPPPDPDDDDDDDDDDD